Protein AF-A0A7X7Y898-F1 (afdb_monomer)

Mean predicted aligned error: 6.49 Å

Structure (mmCIF, N/CA/C/O backbone):
data_AF-A0A7X7Y898-F1
#
_entry.id   AF-A0A7X7Y898-F1
#
loop_
_atom_site.group_PDB
_atom_site.id
_atom_site.type_symbol
_atom_site.label_atom_id
_atom_site.label_alt_id
_atom_site.label_comp_id
_atom_site.label_asym_id
_atom_site.label_entity_id
_atom_site.label_seq_id
_atom_site.pdbx_PDB_ins_code
_atom_site.Cartn_x
_atom_site.Cartn_y
_atom_site.Cartn_z
_atom_site.occupancy
_atom_site.B_iso_or_equiv
_atom_site.auth_seq_id
_atom_site.auth_comp_id
_atom_site.auth_asym_id
_atom_site.auth_atom_id
_atom_site.pdbx_PDB_model_num
ATOM 1 N N . MET A 1 1 ? 7.533 -26.040 -8.358 1.00 47.94 1 MET A N 1
ATOM 2 C CA . MET A 1 1 ? 7.896 -24.843 -7.574 1.00 47.94 1 MET A CA 1
ATOM 3 C C . MET A 1 1 ? 6.625 -24.009 -7.497 1.00 47.94 1 MET A C 1
ATOM 5 O O . MET A 1 1 ? 6.105 -23.689 -8.556 1.00 47.94 1 MET A O 1
ATOM 9 N N . HIS A 1 2 ? 6.026 -23.817 -6.316 1.00 54.50 2 HIS A N 1
ATOM 10 C CA . HIS A 1 2 ? 4.874 -22.913 -6.200 1.00 54.50 2 HIS A CA 1
ATOM 11 C C . HIS A 1 2 ? 5.404 -21.500 -6.436 1.00 54.50 2 HIS A C 1
ATOM 13 O O . HIS A 1 2 ? 6.321 -21.071 -5.740 1.00 54.50 2 HIS A O 1
ATOM 19 N N . GLU A 1 3 ? 4.896 -20.829 -7.460 1.00 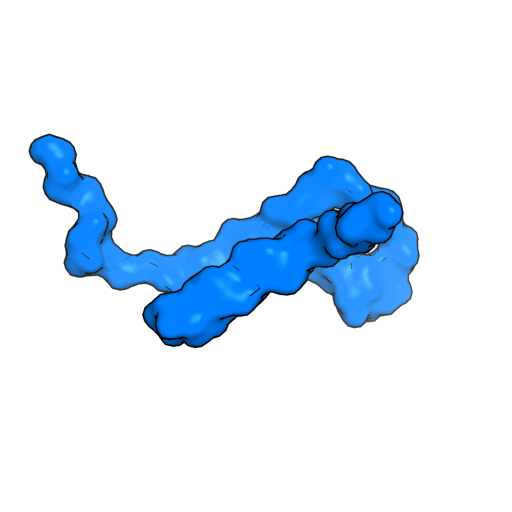58.75 3 GLU A N 1
ATOM 20 C CA . GLU A 1 3 ? 5.204 -19.427 -7.703 1.00 58.75 3 GLU A CA 1
ATOM 21 C C . GLU A 1 3 ? 4.653 -18.620 -6.523 1.00 58.75 3 GLU A C 1
ATOM 23 O O . GLU A 1 3 ? 3.446 -18.605 -6.276 1.00 58.75 3 GLU A O 1
ATOM 28 N N . VAL A 1 4 ? 5.545 -18.027 -5.730 1.00 69.69 4 VAL A N 1
ATO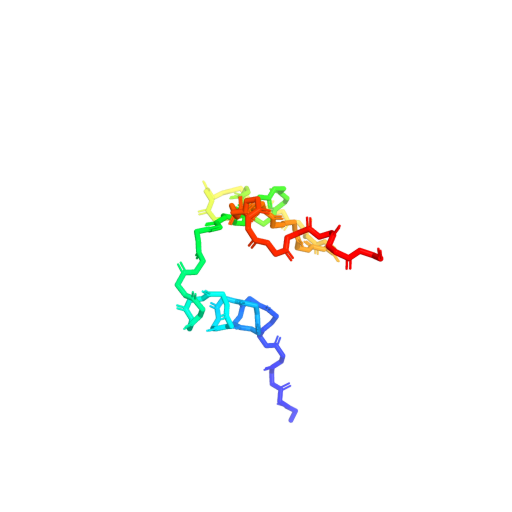M 29 C CA . VAL A 1 4 ? 5.145 -17.195 -4.595 1.00 69.69 4 VAL A CA 1
ATOM 30 C C . VAL A 1 4 ? 4.689 -15.855 -5.157 1.00 69.69 4 VAL A C 1
ATOM 32 O O . VAL A 1 4 ? 5.506 -15.010 -5.516 1.00 69.69 4 VAL A O 1
ATOM 35 N N . ASN A 1 5 ? 3.375 -15.662 -5.249 1.00 87.44 5 ASN A N 1
ATOM 36 C CA . ASN A 1 5 ? 2.802 -14.371 -5.601 1.00 87.44 5 ASN A CA 1
ATOM 37 C C . ASN A 1 5 ? 2.611 -13.541 -4.326 1.00 87.44 5 ASN A C 1
ATOM 39 O O . ASN A 1 5 ? 1.526 -13.504 -3.745 1.00 87.44 5 ASN A O 1
ATOM 43 N N . LEU A 1 6 ? 3.685 -12.868 -3.906 1.00 86.94 6 LEU A N 1
ATOM 44 C CA . LEU A 1 6 ? 3.708 -12.038 -2.697 1.00 86.94 6 LEU A CA 1
ATOM 45 C C . LEU A 1 6 ? 2.605 -10.966 -2.692 1.00 86.94 6 LEU A C 1
ATOM 47 O O . LEU A 1 6 ? 2.077 -10.639 -1.631 1.00 86.94 6 LEU A O 1
ATOM 51 N N . PHE A 1 7 ? 2.209 -10.449 -3.862 1.00 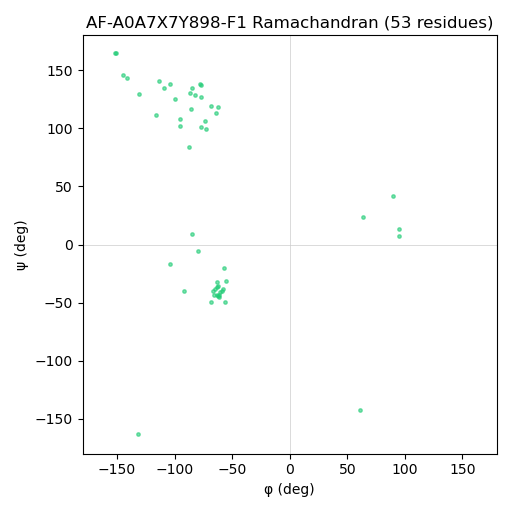89.75 7 PHE A N 1
ATOM 52 C CA . PHE A 1 7 ? 1.102 -9.495 -3.962 1.00 89.75 7 PHE A CA 1
ATOM 53 C C . PHE A 1 7 ? -0.229 -10.127 -3.573 1.00 89.75 7 PHE A C 1
ATOM 55 O O . PHE A 1 7 ? -1.014 -9.534 -2.833 1.00 89.75 7 PHE A O 1
ATOM 62 N N . ARG A 1 8 ? -0.483 -11.351 -4.034 1.00 91.81 8 ARG A N 1
ATOM 63 C CA . ARG A 1 8 ? -1.706 -12.079 -3.708 1.00 91.81 8 ARG A CA 1
ATOM 64 C C . ARG A 1 8 ? -1.797 -12.404 -2.217 1.00 91.81 8 ARG A C 1
ATOM 66 O O . ARG A 1 8 ? -2.872 -12.272 -1.638 1.00 91.81 8 ARG A O 1
ATOM 73 N N . ASP A 1 9 ? -0.677 -12.751 -1.586 1.00 90.56 9 ASP A N 1
ATOM 74 C CA . ASP A 1 9 ? -0.648 -13.173 -0.181 1.00 90.56 9 ASP A CA 1
ATOM 75 C C . ASP A 1 9 ? -1.214 -12.124 0.785 1.00 90.56 9 ASP A C 1
ATOM 77 O O . ASP A 1 9 ? -1.915 -12.484 1.740 1.00 90.56 9 ASP A O 1
ATOM 81 N N . PHE A 1 10 ? -0.942 -10.836 0.546 1.00 90.88 10 PHE A N 1
ATOM 82 C CA . PHE A 1 10 ? -1.492 -9.760 1.371 1.00 90.88 10 PHE A CA 1
ATOM 83 C C . PHE A 1 10 ? -2.818 -9.221 0.825 1.00 90.88 10 PHE A C 1
ATOM 85 O O . PHE A 1 10 ? -3.736 -8.989 1.614 1.00 90.88 10 PHE A O 1
ATOM 92 N N . THR A 1 11 ? -2.962 -9.065 -0.497 1.00 95.00 11 THR A N 1
ATOM 93 C CA . THR A 1 11 ? -4.190 -8.498 -1.082 1.00 95.00 11 THR A CA 1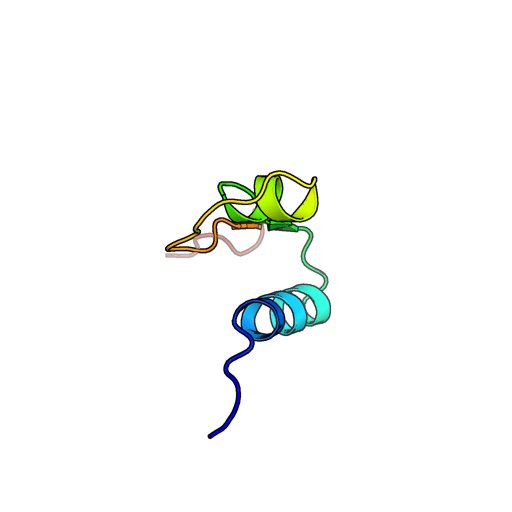
ATOM 94 C C . THR A 1 11 ? -5.403 -9.384 -0.803 1.00 95.00 11 THR A C 1
ATOM 96 O O . THR A 1 11 ? -6.421 -8.865 -0.352 1.00 95.00 11 THR A O 1
ATOM 99 N N . ASP A 1 12 ? -5.296 -10.715 -0.931 1.00 95.56 12 ASP A N 1
ATOM 100 C CA . ASP A 1 12 ? -6.400 -11.643 -0.634 1.00 95.56 12 ASP A CA 1
ATOM 101 C C . ASP A 1 12 ? -6.851 -11.537 0.835 1.00 95.56 12 ASP A C 1
ATOM 103 O O . ASP A 1 12 ? -8.051 -11.535 1.127 1.00 95.56 12 ASP A O 1
ATOM 107 N N . ARG A 1 13 ? -5.908 -11.406 1.779 1.00 94.19 13 ARG A N 1
ATOM 108 C CA . ARG A 1 13 ? -6.215 -11.283 3.215 1.00 94.19 13 ARG A CA 1
ATOM 109 C C . ARG A 1 13 ? -6.896 -9.958 3.535 1.00 94.19 13 ARG A C 1
ATOM 111 O O . ARG A 1 13 ? -7.932 -9.960 4.195 1.00 94.19 13 ARG A O 1
ATOM 118 N N . LEU A 1 14 ? -6.338 -8.843 3.065 1.00 94.75 14 LEU A N 1
ATOM 119 C CA . LEU A 1 14 ? -6.888 -7.513 3.334 1.00 94.75 14 LEU A CA 1
ATOM 120 C C . LEU A 1 14 ? -8.249 -7.31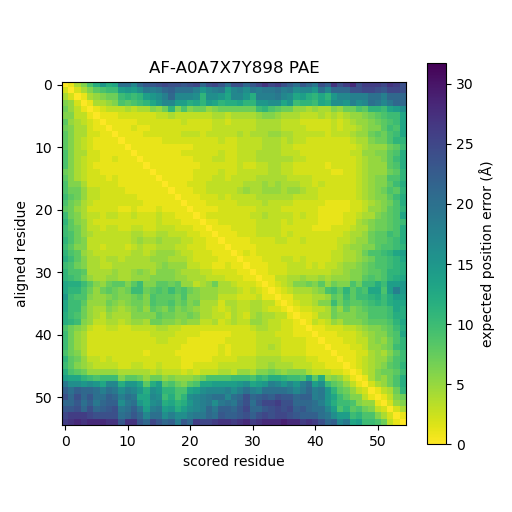7 2.654 1.00 94.75 14 LEU A C 1
ATOM 122 O O . LEU A 1 14 ? -9.173 -6.806 3.288 1.00 94.75 14 LEU A O 1
ATOM 126 N N . ASN A 1 15 ? -8.410 -7.815 1.422 1.00 95.69 15 ASN A N 1
ATOM 127 C CA . ASN A 1 15 ? -9.687 -7.804 0.706 1.00 95.69 15 ASN A CA 1
ATOM 128 C C . ASN A 1 15 ? -10.747 -8.626 1.448 1.00 95.69 15 ASN A C 1
ATOM 130 O O . ASN A 1 15 ? -11.870 -8.161 1.631 1.00 95.69 15 ASN A O 1
ATOM 134 N N . ARG A 1 16 ? -10.395 -9.826 1.935 1.00 96.38 16 ARG A N 1
ATOM 135 C CA . ARG A 1 16 ? -11.309 -10.667 2.724 1.00 96.38 16 ARG A CA 1
ATOM 136 C C . ARG A 1 16 ? -11.727 -10.010 4.042 1.00 96.38 16 ARG A C 1
ATOM 138 O O . ARG A 1 16 ? -12.844 -10.237 4.497 1.00 96.38 16 ARG A O 1
ATOM 145 N N . LEU A 1 17 ? -10.847 -9.218 4.651 1.00 93.56 17 LEU A N 1
ATOM 146 C CA . LEU A 1 17 ? -11.144 -8.445 5.859 1.00 93.56 17 LEU A CA 1
ATOM 147 C C . LEU A 1 17 ? -11.913 -7.143 5.572 1.00 93.56 17 LEU A C 1
ATOM 149 O O . LEU A 1 17 ? -12.294 -6.455 6.515 1.00 93.56 17 LEU A O 1
ATOM 153 N N . GLY A 1 18 ? -12.135 -6.784 4.301 1.00 94.12 18 GLY A N 1
ATOM 154 C CA . GLY A 1 18 ? -12.764 -5.517 3.9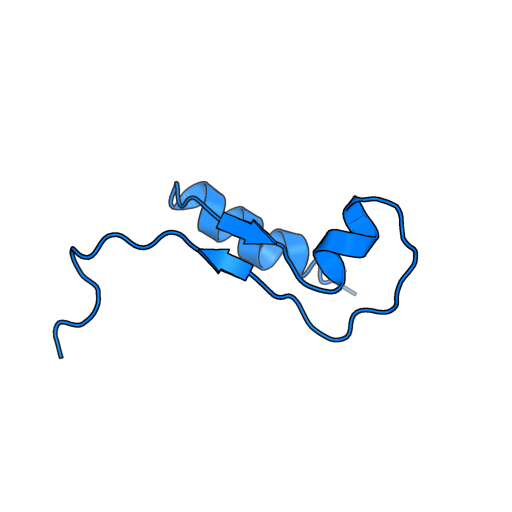21 1.00 94.12 18 GLY A CA 1
ATOM 155 C C . GLY A 1 18 ? -11.941 -4.287 4.321 1.00 94.12 18 GLY A C 1
ATOM 156 O O . GLY A 1 18 ? -12.500 -3.205 4.506 1.00 94.12 18 GLY A O 1
ATOM 157 N N . MET A 1 19 ? -10.626 -4.444 4.501 1.00 93.88 19 MET A N 1
ATOM 158 C CA . MET A 1 19 ? -9.741 -3.349 4.887 1.00 93.88 19 MET A CA 1
ATOM 159 C C . MET A 1 19 ? -9.437 -2.460 3.686 1.00 93.88 19 MET A C 1
ATOM 161 O O . MET A 1 19 ? -9.161 -2.947 2.591 1.00 93.88 19 MET A O 1
ATOM 165 N N . ARG A 1 20 ? -9.437 -1.144 3.907 1.00 95.38 20 ARG A N 1
ATOM 166 C CA . ARG A 1 20 ? -8.924 -0.181 2.932 1.00 95.38 20 ARG A CA 1
ATOM 167 C C . ARG A 1 20 ? -7.407 -0.107 3.073 1.00 95.38 20 ARG A C 1
ATOM 169 O O . ARG A 1 20 ? -6.886 0.057 4.174 1.00 95.38 20 ARG A O 1
ATOM 176 N N . TYR A 1 21 ? -6.703 -0.256 1.960 1.00 95.19 21 TYR A N 1
ATOM 177 C CA . TYR A 1 21 ? -5.250 -0.173 1.892 1.00 95.19 21 TYR A CA 1
ATOM 178 C C . TYR A 1 21 ? -4.820 0.302 0.507 1.00 95.19 21 TYR A C 1
ATOM 180 O O . TYR A 1 21 ? -5.598 0.253 -0.447 1.00 95.19 21 TYR A O 1
ATOM 188 N N . PHE A 1 22 ? -3.567 0.720 0.385 1.00 94.00 22 PHE A N 1
ATOM 189 C CA . PHE A 1 22 ? -2.914 0.882 -0.907 1.00 94.00 22 PHE A CA 1
ATOM 190 C C . PHE A 1 22 ? -1.452 0.441 -0.824 1.00 94.00 22 PHE A C 1
ATOM 192 O O . PHE A 1 22 ? -0.786 0.641 0.195 1.00 94.00 22 PHE A O 1
ATOM 199 N N . ALA A 1 23 ? -0.960 -0.176 -1.902 1.00 93.00 23 ALA A N 1
ATOM 200 C CA . ALA A 1 23 ? 0.463 -0.443 -2.075 1.00 93.00 23 ALA A CA 1
ATOM 201 C C . ALA A 1 23 ? 1.170 0.854 -2.484 1.00 93.00 23 ALA A C 1
ATOM 203 O O . ALA A 1 23 ? 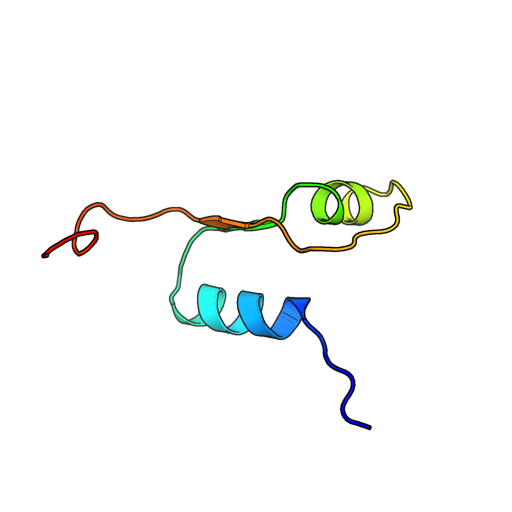0.660 1.613 -3.310 1.00 93.00 23 ALA A O 1
ATOM 204 N N . THR A 1 24 ? 2.329 1.115 -1.895 1.00 93.19 24 THR A N 1
ATOM 205 C CA . THR A 1 24 ? 3.083 2.355 -2.092 1.00 93.19 24 THR A CA 1
ATOM 206 C C . THR A 1 24 ? 4.549 2.050 -2.395 1.00 93.19 24 THR A C 1
ATOM 208 O O . THR A 1 24 ? 4.887 0.946 -2.829 1.00 93.19 24 THR A O 1
ATOM 211 N N . GLY A 1 25 ? 5.416 3.049 -2.247 1.00 91.88 25 GLY A N 1
ATOM 212 C CA . GLY A 1 25 ? 6.849 2.904 -2.442 1.00 91.88 25 GLY A CA 1
ATOM 213 C C . GLY A 1 25 ? 7.187 2.479 -3.867 1.00 91.88 25 GLY A C 1
ATOM 214 O O . GLY A 1 25 ? 6.559 2.908 -4.838 1.00 91.88 25 GLY A O 1
ATOM 215 N N . SER A 1 26 ? 8.199 1.623 -3.991 1.00 91.12 26 SER A N 1
ATOM 216 C CA . SER A 1 26 ? 8.689 1.148 -5.290 1.00 91.12 26 SER A CA 1
ATOM 217 C C . SER A 1 26 ? 7.631 0.366 -6.079 1.00 91.12 26 SER A C 1
ATOM 219 O O . SER A 1 26 ? 7.543 0.525 -7.295 1.00 91.12 26 SER A O 1
ATOM 221 N N . VAL A 1 27 ? 6.783 -0.406 -5.393 1.00 91.69 27 VAL A N 1
ATOM 222 C CA . VAL A 1 27 ? 5.652 -1.130 -5.993 1.00 91.69 27 VAL A CA 1
ATOM 223 C C . VAL A 1 27 ? 4.649 -0.167 -6.623 1.00 91.69 27 VAL A C 1
ATOM 225 O O . VAL A 1 27 ? 4.195 -0.410 -7.740 1.00 91.69 27 VAL A O 1
ATOM 228 N N . GLY A 1 28 ? 4.331 0.938 -5.944 1.00 90.56 28 GLY A N 1
ATOM 229 C CA . GLY A 1 28 ? 3.447 1.970 -6.486 1.00 90.56 28 GLY A CA 1
ATOM 230 C C . GLY A 1 28 ? 3.960 2.513 -7.822 1.00 90.56 28 GLY A C 1
ATOM 231 O O . GLY A 1 28 ? 3.224 2.522 -8.806 1.00 90.56 28 GLY A O 1
ATOM 232 N N . SER A 1 29 ? 5.242 2.882 -7.894 1.00 89.75 29 SER A N 1
ATOM 233 C CA . SER A 1 29 ? 5.875 3.371 -9.130 1.00 89.75 29 SER A CA 1
ATOM 234 C C . SER A 1 29 ? 5.814 2.356 -10.280 1.00 89.75 29 SER A C 1
ATOM 236 O O . SER A 1 29 ? 5.518 2.743 -11.409 1.00 89.75 29 SER A O 1
ATOM 238 N N . ILE A 1 30 ? 6.011 1.061 -9.995 1.00 91.00 30 ILE A N 1
ATOM 239 C CA . ILE A 1 30 ? 5.907 -0.015 -10.998 1.00 91.00 30 ILE A CA 1
ATOM 240 C C . ILE A 1 30 ? 4.495 -0.075 -11.590 1.00 91.00 30 ILE A C 1
ATOM 242 O O . ILE A 1 30 ? 4.343 -0.160 -12.808 1.00 91.00 30 ILE A O 1
ATOM 246 N N . VAL A 1 31 ? 3.459 0.010 -10.747 1.00 85.75 31 VAL A N 1
ATOM 247 C CA . VAL A 1 31 ? 2.053 -0.006 -11.193 1.00 85.75 31 VAL A CA 1
ATOM 248 C C . VAL A 1 31 ? 1.731 1.202 -12.077 1.00 85.75 31 VAL A C 1
ATOM 250 O O . VAL A 1 31 ? 0.995 1.062 -13.052 1.00 85.75 31 VAL A O 1
ATOM 253 N N . TYR A 1 32 ? 2.310 2.368 -11.783 1.00 86.44 32 TYR A N 1
ATOM 254 C CA . TYR A 1 32 ? 2.127 3.589 -12.578 1.00 86.44 32 TYR A CA 1
ATOM 255 C C . TYR A 1 32 ? 3.077 3.712 -13.781 1.00 86.44 32 TYR A C 1
ATOM 257 O O . TYR A 1 32 ? 3.080 4.740 -14.454 1.00 86.44 32 TYR A O 1
ATOM 265 N N . GLY A 1 33 ? 3.824 2.654 -14.106 1.00 88.31 33 GLY A N 1
ATOM 266 C CA . GLY A 1 33 ? 4.567 2.553 -15.360 1.00 88.31 33 GLY A CA 1
ATOM 267 C C . GLY A 1 33 ? 6.027 2.989 -15.294 1.00 88.31 33 GLY A C 1
ATOM 268 O O . GLY A 1 33 ? 6.641 3.131 -16.347 1.00 88.31 33 GLY A O 1
ATOM 269 N N . GLU A 1 34 ? 6.604 3.159 -14.102 1.00 88.06 34 GLU A N 1
ATOM 270 C CA . GLU A 1 34 ? 8.052 3.316 -13.944 1.00 88.06 34 GLU A CA 1
ATOM 271 C C . GLU A 1 34 ? 8.711 1.965 -13.626 1.00 88.06 34 GLU A C 1
ATOM 273 O O . GLU A 1 34 ? 8.562 1.449 -12.512 1.00 88.06 34 GLU A O 1
ATOM 278 N N . PRO A 1 35 ? 9.466 1.364 -14.569 1.00 86.62 35 PRO A N 1
ATOM 279 C CA . PRO A 1 35 ? 10.185 0.127 -14.310 1.00 86.62 35 PRO A CA 1
ATOM 280 C C . PRO A 1 35 ? 11.227 0.348 -13.216 1.00 86.62 35 PRO A C 1
ATOM 282 O O . PRO A 1 35 ? 12.162 1.134 -13.369 1.00 86.62 35 PRO A O 1
ATOM 285 N N . ARG A 1 36 ? 11.082 -0.372 -12.106 1.00 87.19 36 ARG A N 1
ATOM 286 C CA . ARG A 1 36 ? 11.979 -0.266 -10.959 1.00 87.19 36 ARG A CA 1
ATOM 287 C C . ARG A 1 36 ? 12.162 -1.627 -10.306 1.00 87.19 36 ARG A C 1
ATOM 289 O O . ARG A 1 36 ? 11.235 -2.429 -10.255 1.00 87.19 36 ARG A O 1
ATOM 296 N N . GLN A 1 37 ? 13.356 -1.877 -9.776 1.00 87.12 37 GLN A N 1
ATOM 297 C CA . GLN A 1 37 ? 13.575 -3.008 -8.882 1.00 87.12 37 GLN A CA 1
ATOM 298 C C . GLN A 1 37 ? 13.019 -2.678 -7.492 1.00 87.12 37 GLN A C 1
ATOM 300 O O . GLN A 1 37 ? 13.348 -1.645 -6.907 1.00 87.12 37 GLN A O 1
ATOM 305 N N . SER A 1 38 ? 12.176 -3.564 -6.979 1.00 86.44 38 SER A N 1
ATOM 306 C CA . SER A 1 38 ? 11.612 -3.505 -5.634 1.00 86.44 38 SER A CA 1
ATOM 307 C C . SER A 1 38 ? 12.234 -4.627 -4.802 1.00 86.44 38 SER A C 1
ATOM 309 O O . SER A 1 38 ? 12.389 -5.750 -5.288 1.00 86.44 38 SER A O 1
ATOM 311 N N . HIS A 1 39 ? 12.648 -4.309 -3.578 1.00 90.25 39 HIS A N 1
ATOM 312 C CA . HIS A 1 39 ? 13.207 -5.283 -2.636 1.00 90.25 39 HIS A CA 1
ATOM 313 C C . HIS A 1 39 ? 12.203 -5.675 -1.544 1.00 90.25 39 HIS A C 1
ATOM 315 O O . HIS A 1 39 ? 12.381 -6.692 -0.879 1.00 90.25 39 HIS A O 1
ATOM 321 N N . ASP A 1 40 ? 11.150 -4.879 -1.387 1.00 91.12 40 ASP A N 1
ATOM 322 C CA . ASP A 1 40 ? 10.133 -4.930 -0.349 1.00 91.12 40 ASP A CA 1
ATOM 323 C C . ASP A 1 40 ? 8.789 -4.390 -0.868 1.00 91.12 40 ASP A C 1
ATOM 325 O O . ASP A 1 40 ? 8.695 -3.758 -1.922 1.00 91.12 40 ASP A O 1
ATOM 329 N N . ILE A 1 41 ? 7.719 -4.666 -0.120 1.00 92.31 41 ILE A N 1
ATOM 330 C CA . ILE A 1 41 ? 6.370 -4.183 -0.420 1.00 92.31 41 ILE A CA 1
ATOM 331 C C . ILE A 1 41 ? 5.934 -3.262 0.715 1.00 92.31 41 ILE A C 1
ATOM 333 O O . ILE A 1 41 ? 5.662 -3.722 1.824 1.00 92.31 41 ILE A O 1
ATOM 337 N N . ASP A 1 42 ? 5.807 -1.975 0.411 1.00 93.31 42 ASP A N 1
ATOM 338 C CA . ASP A 1 42 ? 5.238 -0.992 1.325 1.00 93.31 42 ASP A CA 1
ATOM 339 C C . ASP A 1 42 ? 3.711 -0.950 1.181 1.00 93.31 42 ASP A C 1
ATOM 341 O O . ASP A 1 42 ? 3.179 -0.803 0.075 1.00 93.31 42 ASP A O 1
ATOM 345 N N . VAL A 1 43 ? 2.987 -1.029 2.300 1.00 94.06 43 VAL A N 1
ATOM 346 C CA . VAL A 1 43 ? 1.519 -0.960 2.327 1.00 94.06 43 VAL A CA 1
ATOM 347 C C . VAL A 1 43 ? 1.072 0.042 3.381 1.00 94.06 43 VAL A C 1
ATOM 349 O O . VAL A 1 43 ? 1.477 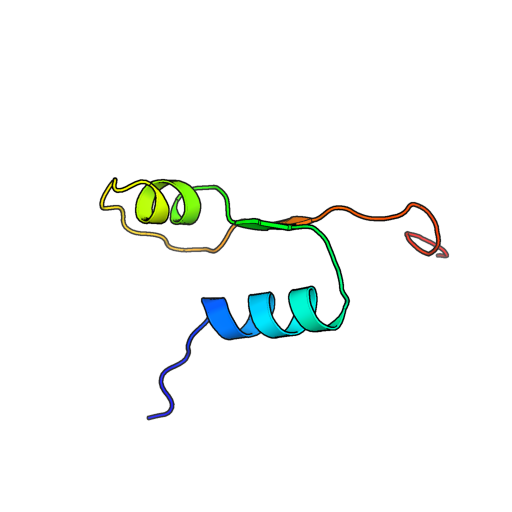-0.037 4.538 1.00 94.06 43 VAL A O 1
ATOM 352 N N . VAL A 1 44 ? 0.190 0.961 2.993 1.00 95.50 44 VAL A N 1
ATOM 353 C CA . VAL A 1 44 ? -0.530 1.827 3.931 1.00 95.50 44 VAL A CA 1
ATOM 354 C C . VAL A 1 44 ? -1.917 1.241 4.136 1.00 95.50 44 VAL A C 1
ATOM 356 O O . VAL A 1 44 ? -2.640 1.004 3.168 1.00 95.50 44 VAL A O 1
ATOM 359 N N . LEU A 1 45 ? -2.282 1.000 5.393 1.00 94.25 45 LEU A N 1
ATOM 360 C CA . LEU A 1 45 ? -3.574 0.448 5.782 1.00 94.25 45 LEU A CA 1
ATOM 361 C C . LEU A 1 45 ? -4.364 1.482 6.568 1.00 94.25 45 LEU A C 1
ATOM 363 O O . LEU A 1 45 ? -3.824 2.181 7.425 1.00 94.25 45 LEU A O 1
ATOM 367 N N . GLU A 1 46 ? -5.663 1.530 6.322 1.00 92.62 46 GLU A N 1
ATOM 368 C CA . GLU A 1 46 ? -6.574 2.283 7.159 1.00 92.62 46 GLU A CA 1
ATOM 369 C C . GLU A 1 46 ? -7.024 1.437 8.347 1.00 92.62 46 GLU A C 1
ATOM 371 O O . GLU A 1 46 ? -7.686 0.407 8.193 1.00 92.62 46 GLU A O 1
ATOM 376 N N . LEU A 1 47 ? -6.659 1.890 9.543 1.00 87.94 47 LEU A N 1
ATOM 377 C CA . LEU A 1 47 ? -7.004 1.238 10.796 1.00 87.94 47 LEU A CA 1
ATOM 378 C C . LEU A 1 47 ? -8.123 2.005 11.497 1.00 87.94 47 LEU A C 1
ATOM 380 O O . LEU A 1 47 ? -8.101 3.231 11.592 1.00 87.94 47 LEU A O 1
ATOM 384 N N . TRP A 1 48 ? -9.080 1.265 12.045 1.00 80.50 48 TRP A N 1
ATOM 385 C CA . TRP A 1 48 ? -10.057 1.817 12.972 1.00 80.50 48 TRP A CA 1
ATOM 386 C C . TRP A 1 48 ? -9.443 1.807 14.369 1.00 80.50 48 TRP A C 1
ATOM 388 O O . TRP A 1 48 ? -8.899 0.793 14.792 1.00 80.50 48 TRP A O 1
ATOM 398 N N . LEU A 1 49 ? -9.583 2.900 15.121 1.00 74.50 49 LEU A N 1
ATOM 399 C CA . LEU A 1 49 ? -9.119 2.983 16.516 1.00 74.50 49 LEU A CA 1
ATOM 400 C C . LEU A 1 49 ? -9.729 1.901 17.426 1.00 74.50 49 LEU A C 1
ATOM 402 O O . LEU A 1 49 ? -9.186 1.589 18.481 1.00 74.50 49 LEU A O 1
ATOM 406 N N . LYS A 1 50 ? -10.854 1.302 17.023 1.00 68.31 50 LYS A N 1
ATOM 407 C CA . LYS A 1 50 ? -11.506 0.232 17.774 1.00 68.31 50 LYS A CA 1
ATOM 408 C C . LYS A 1 50 ? -10.704 -1.071 17.632 1.00 68.31 50 LYS A C 1
ATOM 410 O O . LYS A 1 50 ? -10.750 -1.706 16.584 1.00 68.31 50 LYS A O 1
ATOM 415 N N . GLY A 1 51 ? -10.000 -1.464 18.694 1.00 62.75 51 GLY A N 1
ATOM 416 C CA . GLY A 1 51 ? -9.211 -2.703 18.748 1.00 62.75 51 GLY A CA 1
ATOM 417 C C . GLY A 1 51 ? -7.726 -2.551 18.400 1.00 62.75 51 GLY A C 1
ATOM 418 O O . GLY A 1 51 ? -7.026 -3.555 18.307 1.00 62.75 51 GLY A O 1
ATOM 419 N N . VAL A 1 52 ? -7.223 -1.324 18.229 1.00 62.53 52 VAL A N 1
ATOM 420 C CA . VAL A 1 52 ? -5.781 -1.057 18.127 1.00 62.53 52 VAL A CA 1
ATOM 421 C C . VAL A 1 52 ? -5.267 -0.677 19.516 1.00 62.53 52 VAL A C 1
ATOM 423 O O . VAL A 1 52 ? -5.468 0.448 19.960 1.00 62.53 52 VAL A O 1
ATOM 426 N N . GLY A 1 53 ? -4.611 -1.622 20.198 1.00 58.50 53 GLY A N 1
ATOM 427 C CA . GLY A 1 53 ? -3.876 -1.350 21.438 1.00 58.50 53 GLY A CA 1
ATOM 428 C C . GLY A 1 53 ? -4.657 -1.483 22.750 1.00 58.50 53 GLY A C 1
ATOM 429 O O . GLY A 1 53 ? -4.437 -0.681 23.652 1.00 58.50 53 GLY A O 1
ATOM 430 N N . GLU A 1 54 ? -5.507 -2.503 22.905 1.00 59.72 54 GLU A N 1
ATOM 431 C CA . GLU A 1 54 ? -5.677 -3.075 24.250 1.00 59.72 54 GLU A CA 1
ATOM 432 C C . GLU A 1 54 ? -4.401 -3.877 24.556 1.00 59.72 54 G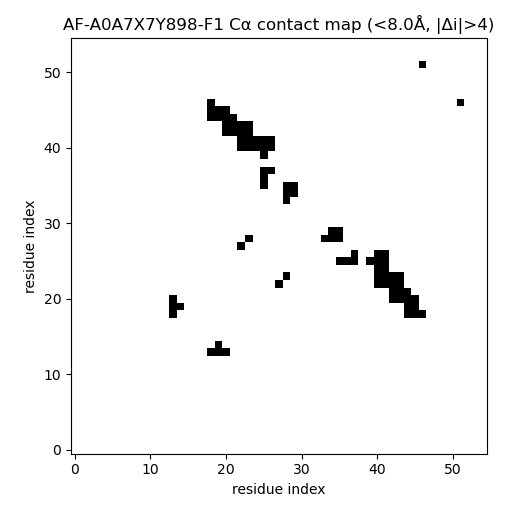LU A C 1
ATOM 434 O O . GLU A 1 54 ? -4.201 -4.964 24.012 1.00 59.72 54 GLU A O 1
ATOM 439 N N . VAL A 1 55 ? -3.492 -3.268 25.323 1.00 55.62 55 VAL A N 1
ATOM 440 C CA . VAL A 1 55 ? -2.315 -3.913 25.929 1.00 55.62 55 VAL A CA 1
ATOM 441 C C . VAL A 1 55 ? -2.624 -4.188 27.389 1.00 55.62 55 VAL A C 1
ATOM 443 O O . VAL A 1 55 ? -3.120 -3.248 28.052 1.00 55.62 55 VAL A O 1
#

Secondary structure (DSSP, 8-state):
-----HHHHHHHHHHHTT--EEEEHHHHHHHTT-----SS-EEEE---STTS---

pLDDT: mean 85.23, std 12.84, range [47.94, 96.38]

Radius of gyration: 13.92 Å; Cα contacts (8 Å, |Δi|>4): 43; chains: 1; bounding box: 26×28×41 Å

Solvent-accessible surface area (backbone atoms only — not comparable to full-atom values): 3678 Å² total; per-residue (Å²): 131,86,80,82,54,68,68,54,66,51,49,57,53,38,56,74,68,70,51,55,65,48,68,31,68,58,52,34,41,39,75,77,69,44,92,66,91,62,94,66,83,45,71,52,70,66,77,63,77,83,84,66,78,90,124

Foldseek 3Di:
DPDPPVVCVPCVVCVVVVWDKDWDDPVVCVVVPNDDDDPDIDMDTDDDPVPPDPD

Nearest PDB structures (foldseek):
  8an5-assembly1_B  TM=9.104E-01  e=4.837E-01  Mycobacterium tuberculosis H37Rv
  8an4-assembly2_B  TM=8.842E-01  e=4.837E-01  Mycobacterium tuberculosis H37Rv
  8an4-assembly1_A  TM=8.995E-01  e=5.184E-01  Mycobacterium tuberculosis H37Rv

Sequence (55 aa):
MHEVNLFRDFTDRLNRLGMRYFATGSVGSIVYGEPRQSHDIDVVLELWLKGVGEV